Protein AF-A0A248TPW1-F1 (afdb_monomer_lite)

Secondary structure (DSSP, 8-state):
-HHHHHHHS-HHHHHHHHHHHHHHHHT-SSSSPPPHHHHHHHHHHTTTTT---HHHHHHHHHHHT-

Organism: NCBI:txid859143

Foldseek 3Di:
DVVVCVVQEDPVLVVVLVVVQCVCQVPPPDPDRDDSVNVLVVLCVVPVPDDPRSHVSSVVVVVVVD

Radius of gyration: 11.98 Å; chains: 1; bounding box: 26×26×29 Å

Sequence (66 aa):
MKEYVEETLDNNRMRELKEVLDYINKNNPYDEEITLSSLVRYLFEDLMDGTRNITKVIGNWLDKYK

pLDDT: mean 76.06, std 11.36, range [52.0, 91.56]

Structure (mmCIF, N/CA/C/O backbone):
data_AF-A0A248TPW1-F1
#
_entry.id   AF-A0A248TPW1-F1
#
loop_
_atom_site.group_PDB
_atom_site.id
_atom_site.type_symbol
_atom_site.label_atom_id
_atom_site.label_alt_id
_atom_site.label_comp_id
_atom_site.label_asym_id
_atom_site.label_entity_id
_atom_site.label_seq_id
_atom_site.pdbx_PDB_ins_code
_atom_site.Cartn_x
_atom_site.Cartn_y
_atom_site.Cartn_z
_atom_site.occupancy
_atom_site.B_iso_or_equiv
_atom_site.auth_seq_id
_atom_site.auth_comp_id
_atom_site.auth_asym_id
_atom_site.auth_atom_id
_atom_site.pdbx_PDB_model_num
ATOM 1 N N . MET A 1 1 ? 12.294 -1.804 2.355 1.00 52.97 1 MET A N 1
ATOM 2 C CA . MET A 1 1 ? 11.116 -2.535 1.821 1.00 52.97 1 MET A CA 1
ATOM 3 C C . MET A 1 1 ? 10.071 -1.566 1.281 1.00 52.97 1 MET A C 1
ATOM 5 O O . MET A 1 1 ? 9.739 -1.691 0.116 1.00 52.97 1 MET A O 1
ATOM 9 N N . LYS A 1 2 ? 9.626 -0.568 2.065 1.00 55.22 2 LYS A N 1
ATOM 10 C CA . LYS A 1 2 ? 8.749 0.518 1.585 1.00 55.22 2 LYS A CA 1
ATOM 11 C C . LYS A 1 2 ? 9.338 1.279 0.384 1.00 55.22 2 LYS A C 1
ATOM 13 O O . LYS A 1 2 ? 8.683 1.360 -0.642 1.00 55.22 2 LYS A O 1
ATOM 18 N N . G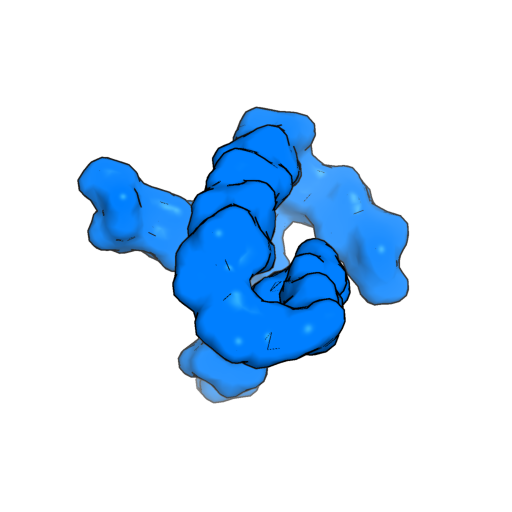LU A 1 3 ? 10.601 1.695 0.478 1.00 60.41 3 GLU A N 1
ATOM 19 C CA . GLU A 1 3 ? 11.310 2.392 -0.612 1.00 60.41 3 GLU A CA 1
ATOM 20 C C . GLU A 1 3 ? 11.414 1.542 -1.883 1.00 60.41 3 GLU A C 1
ATOM 22 O O . GLU A 1 3 ? 11.062 2.006 -2.952 1.00 60.41 3 GLU A O 1
ATOM 27 N N . TYR A 1 4 ? 11.772 0.257 -1.774 1.00 62.44 4 TYR A N 1
ATOM 28 C CA . TYR A 1 4 ? 11.844 -0.637 -2.938 1.00 62.44 4 TYR A CA 1
ATOM 29 C C . TYR A 1 4 ? 10.492 -0.780 -3.654 1.00 62.44 4 TYR A C 1
ATOM 31 O O . TYR A 1 4 ? 10.439 -0.879 -4.872 1.00 62.44 4 TYR A O 1
ATOM 39 N N . VAL A 1 5 ? 9.389 -0.787 -2.905 1.00 64.94 5 VAL A N 1
ATOM 40 C CA . VAL A 1 5 ? 8.028 -0.876 -3.455 1.00 64.94 5 VAL A CA 1
ATOM 41 C C . VAL A 1 5 ? 7.613 0.449 -4.104 1.00 64.94 5 VAL A C 1
ATOM 43 O O . VAL A 1 5 ? 7.029 0.435 -5.181 1.00 64.94 5 VAL A O 1
ATOM 46 N N . GLU A 1 6 ? 7.963 1.581 -3.494 1.00 66.25 6 GLU A N 1
ATOM 47 C CA . GLU A 1 6 ? 7.753 2.925 -4.055 1.00 66.25 6 GLU A CA 1
ATOM 48 C C . GLU A 1 6 ? 8.619 3.197 -5.298 1.00 66.25 6 GLU A C 1
ATOM 50 O O . GLU A 1 6 ? 8.167 3.877 -6.212 1.00 66.25 6 GLU A O 1
ATOM 55 N N . GLU A 1 7 ? 9.824 2.632 -5.374 1.00 67.81 7 GLU A N 1
ATOM 56 C CA . GLU A 1 7 ? 10.731 2.762 -6.522 1.00 67.81 7 GLU A CA 1
ATOM 57 C C . GLU A 1 7 ? 10.368 1.833 -7.690 1.00 67.81 7 GLU A C 1
ATOM 59 O O . GLU A 1 7 ? 10.668 2.142 -8.843 1.00 67.81 7 GLU A O 1
ATOM 64 N N . THR A 1 8 ? 9.750 0.679 -7.412 1.00 66.75 8 THR A N 1
ATOM 65 C CA . THR A 1 8 ? 9.457 -0.345 -8.435 1.00 66.75 8 THR A CA 1
ATOM 66 C C . THR A 1 8 ? 8.027 -0.318 -8.957 1.00 66.75 8 THR A C 1
ATOM 68 O O . THR A 1 8 ? 7.783 -0.824 -10.056 1.00 66.75 8 THR A O 1
ATOM 71 N N . LEU A 1 9 ? 7.077 0.249 -8.213 1.00 71.88 9 LEU A N 1
ATOM 72 C CA . LEU A 1 9 ? 5.700 0.426 -8.665 1.00 71.88 9 LEU A CA 1
ATOM 73 C C . LEU A 1 9 ? 5.495 1.833 -9.204 1.00 71.88 9 LEU A C 1
ATOM 75 O O . LEU A 1 9 ? 5.862 2.817 -8.569 1.00 71.88 9 LEU A O 1
ATOM 79 N N . ASP A 1 10 ? 4.848 1.938 -10.361 1.00 79.25 10 ASP A N 1
ATOM 80 C CA . ASP A 1 10 ? 4.418 3.239 -10.845 1.00 79.25 10 ASP A CA 1
ATOM 81 C C . ASP A 1 10 ? 3.325 3.834 -9.938 1.00 79.25 10 ASP A C 1
ATOM 83 O O . ASP A 1 10 ? 2.571 3.132 -9.253 1.00 79.25 10 ASP A O 1
ATOM 87 N N . ASN A 1 11 ? 3.225 5.164 -9.953 1.00 79.62 11 ASN A N 1
ATOM 88 C CA . ASN A 1 11 ? 2.321 5.912 -9.080 1.00 79.62 11 ASN A CA 1
ATOM 89 C C . ASN A 1 11 ? 0.840 5.521 -9.234 1.00 79.62 11 ASN A C 1
ATOM 91 O O . ASN A 1 11 ? 0.086 5.651 -8.268 1.00 79.62 11 ASN A O 1
ATOM 95 N N . ASN A 1 12 ? 0.408 5.043 -10.408 1.00 83.75 12 ASN A N 1
ATOM 96 C CA . ASN A 1 12 ? -0.985 4.644 -10.610 1.00 83.75 12 ASN A CA 1
ATOM 97 C C . ASN A 1 12 ? -1.267 3.319 -9.905 1.00 83.75 12 ASN A C 1
ATOM 99 O O . ASN A 1 12 ? -2.217 3.238 -9.130 1.00 83.75 12 ASN A O 1
ATOM 103 N N . ARG A 1 13 ? -0.396 2.319 -10.086 1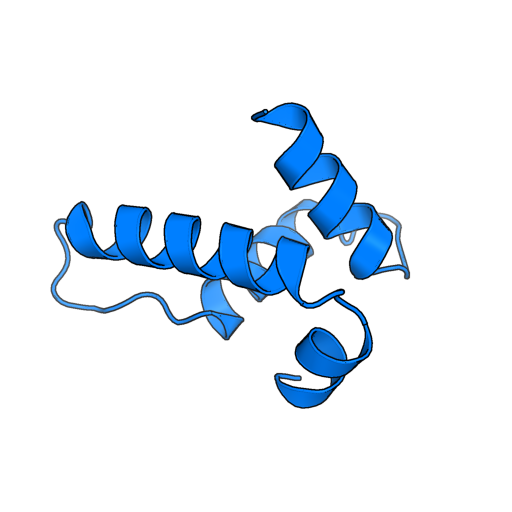.00 81.50 13 ARG A N 1
ATOM 104 C CA . ARG A 1 13 ? -0.489 1.031 -9.378 1.00 81.50 13 ARG A CA 1
ATOM 105 C C . ARG A 1 13 ? -0.405 1.210 -7.862 1.00 81.50 13 ARG A C 1
ATOM 107 O O . ARG A 1 13 ? -1.117 0.542 -7.117 1.00 81.50 13 ARG A O 1
ATOM 114 N N . MET A 1 14 ? 0.405 2.164 -7.398 1.00 83.06 14 MET A N 1
ATOM 115 C CA . MET A 1 14 ? 0.465 2.524 -5.980 1.00 83.06 14 MET A CA 1
ATOM 116 C C . MET A 1 14 ? -0.858 3.098 -5.462 1.00 83.06 14 MET A C 1
ATOM 118 O O . MET A 1 14 ? -1.248 2.835 -4.325 1.00 83.06 14 MET A O 1
ATOM 122 N N . ARG A 1 15 ? -1.555 3.892 -6.281 1.00 87.38 15 ARG A N 1
ATOM 123 C CA . ARG A 1 15 ? -2.866 4.437 -5.921 1.00 87.38 15 ARG A CA 1
ATOM 124 C C . ARG A 1 15 ? -3.924 3.341 -5.857 1.00 87.38 15 ARG A C 1
ATOM 126 O O . ARG A 1 15 ? -4.646 3.281 -4.870 1.00 87.38 15 ARG A O 1
ATOM 133 N N . GLU A 1 16 ? -3.951 2.449 -6.844 1.00 87.25 16 GLU A N 1
ATOM 134 C CA . GLU A 1 16 ? -4.854 1.291 -6.866 1.00 87.25 16 GLU A CA 1
ATOM 135 C C . GLU A 1 16 ? -4.646 0.401 -5.627 1.00 87.25 16 GLU A C 1
ATOM 137 O O . GLU A 1 16 ? -5.607 0.024 -4.963 1.00 87.25 16 GLU A O 1
ATOM 142 N N . LEU A 1 17 ? -3.394 0.136 -5.234 1.00 87.00 17 LEU A N 1
ATOM 143 C CA . LEU A 1 17 ? -3.094 -0.619 -4.012 1.00 87.00 17 LEU A CA 1
ATOM 144 C C . LEU A 1 17 ? -3.567 0.075 -2.733 1.00 87.00 17 LEU A C 1
ATOM 146 O O . LEU A 1 17 ? -3.991 -0.606 -1.803 1.00 87.00 17 LEU A O 1
ATOM 150 N N . LYS A 1 18 ? -3.487 1.408 -2.664 1.00 87.81 18 LYS A N 1
ATOM 151 C CA . LYS A 1 18 ? -4.018 2.166 -1.523 1.00 87.81 18 LYS A CA 1
ATOM 152 C C . LYS A 1 18 ? -5.537 2.065 -1.455 1.00 87.81 18 LYS A C 1
ATOM 154 O O . LYS A 1 18 ? -6.059 1.793 -0.387 1.00 87.81 18 LYS A O 1
ATOM 159 N N . GLU A 1 19 ? -6.228 2.190 -2.586 1.00 90.94 19 GLU A N 1
ATOM 160 C CA . GLU A 1 19 ? -7.687 2.025 -2.647 1.00 90.94 19 GLU A CA 1
ATOM 161 C C . GLU A 1 19 ? -8.111 0.607 -2.208 1.00 90.94 19 GLU A C 1
ATOM 163 O O . GLU A 1 19 ? -9.065 0.446 -1.444 1.00 90.94 19 GLU A O 1
ATOM 168 N N . VAL A 1 20 ? -7.357 -0.423 -2.614 1.00 89.56 20 VAL A N 1
ATOM 169 C CA . VAL A 1 20 ? -7.541 -1.807 -2.144 1.00 89.56 20 VAL A CA 1
ATOM 170 C C . VAL A 1 20 ? -7.293 -1.926 -0.640 1.00 89.56 20 VAL A C 1
ATOM 172 O O . VAL A 1 20 ? -8.090 -2.543 0.064 1.00 89.56 20 VAL A O 1
ATOM 175 N N . LEU A 1 21 ? -6.204 -1.346 -0.134 1.00 90.31 21 LEU A N 1
ATOM 176 C CA . LEU A 1 21 ? -5.861 -1.385 1.286 1.00 90.31 21 LEU A CA 1
ATOM 177 C C . LEU A 1 21 ? -6.940 -0.714 2.142 1.00 90.31 21 LEU A C 1
ATOM 179 O O . LEU A 1 21 ? -7.367 -1.282 3.144 1.00 90.31 21 LEU A O 1
ATOM 183 N N . ASP A 1 22 ? -7.413 0.454 1.715 1.00 91.00 22 ASP A N 1
ATOM 184 C CA . ASP A 1 22 ? -8.484 1.196 2.373 1.00 91.00 22 ASP A CA 1
ATOM 185 C C . ASP A 1 22 ? -9.779 0.378 2.390 1.00 91.00 22 ASP A C 1
ATOM 187 O O . ASP A 1 22 ? -10.462 0.313 3.413 1.00 91.00 22 ASP A O 1
ATOM 191 N N . TYR A 1 23 ? -10.105 -0.300 1.285 1.00 91.44 23 TYR A N 1
ATOM 192 C CA . TYR A 1 23 ? -11.247 -1.209 1.232 1.00 91.44 23 TYR A CA 1
ATOM 193 C C . TYR A 1 23 ? -11.099 -2.373 2.218 1.00 91.44 23 TYR A C 1
ATOM 195 O O . TYR A 1 23 ? -12.047 -2.683 2.941 1.00 91.44 23 TYR A O 1
ATOM 203 N N . ILE A 1 24 ? -9.928 -3.011 2.269 1.00 89.31 24 ILE A N 1
ATOM 204 C CA . ILE A 1 24 ? -9.670 -4.134 3.176 1.00 89.31 24 ILE A CA 1
ATOM 205 C C . ILE A 1 24 ? -9.793 -3.676 4.632 1.00 89.31 24 ILE A C 1
ATOM 207 O O . ILE A 1 24 ? -10.528 -4.297 5.393 1.00 89.31 24 ILE A O 1
ATOM 211 N N . ASN A 1 25 ? -9.153 -2.565 5.002 1.00 90.75 25 ASN A N 1
ATOM 212 C CA . ASN A 1 25 ? -9.195 -2.033 6.365 1.00 90.75 25 ASN A CA 1
ATOM 213 C C . ASN A 1 25 ? -10.597 -1.580 6.776 1.00 90.75 25 ASN A C 1
ATOM 215 O O . ASN A 1 25 ? -11.035 -1.868 7.884 1.00 90.75 25 ASN A O 1
ATOM 219 N N . LYS A 1 26 ? -11.350 -0.943 5.874 1.00 91.56 26 LYS A N 1
ATOM 220 C CA . LYS A 1 26 ? -12.732 -0.521 6.145 1.00 91.56 26 LYS A CA 1
ATOM 221 C C . LYS A 1 26 ? -13.674 -1.693 6.427 1.00 91.56 26 LYS A C 1
ATOM 223 O O . LYS A 1 26 ? -14.652 -1.526 7.150 1.00 91.56 26 LYS A O 1
ATOM 228 N N . ASN A 1 27 ? -13.414 -2.849 5.822 1.00 87.81 27 ASN A N 1
ATOM 229 C CA . ASN A 1 27 ? -14.219 -4.057 5.997 1.00 87.81 27 ASN A CA 1
ATOM 230 C C . ASN A 1 27 ? -13.571 -5.064 6.957 1.00 87.81 27 ASN A C 1
ATOM 232 O O . ASN A 1 27 ? -14.065 -6.186 7.076 1.00 87.81 27 ASN A O 1
ATOM 236 N N . ASN A 1 28 ? -12.477 -4.692 7.624 1.00 83.69 28 ASN A N 1
ATOM 237 C CA . ASN A 1 28 ? -11.791 -5.566 8.555 1.00 83.69 28 ASN A CA 1
ATOM 238 C C . ASN A 1 28 ? -12.604 -5.666 9.861 1.00 83.69 28 ASN A C 1
ATOM 240 O O . ASN A 1 28 ? -12.799 -4.646 10.521 1.00 83.69 28 ASN A O 1
ATOM 244 N N . PRO A 1 29 ? -13.099 -6.857 10.256 1.00 84.56 29 PRO A N 1
ATOM 245 C CA . PRO A 1 29 ? -13.812 -7.021 11.522 1.00 84.56 29 PRO A CA 1
ATOM 246 C C . PRO A 1 29 ? -12.878 -6.999 12.743 1.00 84.56 29 PRO A C 1
ATOM 248 O O . PRO A 1 29 ? -13.362 -7.058 13.872 1.00 84.56 29 PRO A O 1
ATOM 251 N N . TYR A 1 30 ? -11.560 -6.977 12.526 1.00 86.19 30 TYR A N 1
ATOM 252 C CA . TYR A 1 30 ? -10.540 -6.930 13.567 1.00 86.19 30 TYR A CA 1
ATOM 253 C C . TYR A 1 30 ? -10.058 -5.491 13.801 1.00 86.19 30 TYR A C 1
ATOM 255 O O . TYR A 1 30 ? -9.971 -4.705 12.863 1.00 86.19 30 TYR A O 1
ATOM 263 N N . ASP A 1 31 ? -9.674 -5.178 15.042 1.00 77.81 31 ASP A N 1
ATOM 264 C CA . ASP A 1 31 ? -9.179 -3.847 15.436 1.00 77.81 31 ASP A CA 1
ATOM 265 C C . ASP A 1 31 ? -7.779 -3.511 14.874 1.00 77.81 31 ASP A C 1
ATOM 267 O O . ASP A 1 31 ? -7.313 -2.378 14.992 1.00 77.81 31 ASP A O 1
ATOM 271 N N . GLU A 1 32 ? -7.082 -4.482 14.276 1.00 84.19 32 GLU A N 1
ATOM 272 C CA . GLU A 1 32 ? -5.768 -4.266 13.665 1.00 84.19 32 GLU A CA 1
ATOM 273 C C . GLU A 1 32 ? -5.880 -3.776 12.221 1.00 84.19 32 GLU A C 1
ATOM 275 O O . GLU A 1 32 ? -6.428 -4.455 11.354 1.00 84.19 32 GLU A O 1
ATOM 280 N N . GLU A 1 33 ? -5.272 -2.627 11.929 1.00 84.56 33 GLU A N 1
ATOM 281 C CA . GLU A 1 33 ? -5.113 -2.160 10.555 1.00 84.56 33 GLU A CA 1
ATOM 282 C C . GLU A 1 33 ? -4.033 -2.957 9.817 1.00 84.56 33 GLU A C 1
ATOM 284 O O . GLU A 1 33 ? -2.889 -3.107 10.260 1.00 84.56 33 GLU A O 1
ATOM 289 N N . ILE A 1 34 ? -4.376 -3.412 8.618 1.00 87.56 34 ILE A N 1
ATOM 290 C CA . ILE A 1 34 ? -3.421 -3.977 7.680 1.00 87.56 34 ILE A CA 1
ATOM 291 C C . ILE A 1 34 ? -2.602 -2.831 7.093 1.00 87.56 34 ILE A C 1
ATOM 293 O O . ILE A 1 34 ? -3.128 -1.852 6.563 1.00 87.56 34 ILE A O 1
ATOM 297 N N . THR A 1 35 ? -1.280 -2.964 7.164 1.00 88.12 35 THR A N 1
ATOM 298 C CA . THR A 1 35 ? -0.360 -2.012 6.535 1.00 88.12 35 THR A CA 1
ATOM 299 C C . THR A 1 35 ? -0.137 -2.353 5.066 1.00 88.12 35 THR A C 1
ATOM 301 O O . THR A 1 35 ? -0.189 -3.520 4.670 1.00 88.12 35 THR A O 1
ATOM 304 N N . LEU A 1 36 ? 0.236 -1.354 4.262 1.00 81.56 36 LEU A N 1
ATOM 305 C CA . LEU A 1 36 ? 0.641 -1.573 2.870 1.00 81.56 36 LEU A CA 1
ATOM 306 C C . LEU A 1 36 ? 1.771 -2.608 2.765 1.00 81.56 36 LEU A C 1
ATOM 308 O O . LEU A 1 36 ? 1.735 -3.465 1.893 1.00 81.56 36 LEU A O 1
ATOM 312 N N . SER A 1 37 ? 2.747 -2.583 3.678 1.00 80.38 37 SER A N 1
ATOM 313 C CA . SER A 1 37 ? 3.817 -3.588 3.718 1.00 80.38 37 SER A CA 1
ATOM 314 C C . SER A 1 37 ? 3.302 -4.999 3.986 1.00 80.38 37 SER A C 1
ATOM 316 O O . SER A 1 37 ? 3.811 -5.936 3.379 1.00 80.38 37 SER A O 1
ATOM 318 N N . SER A 1 38 ? 2.305 -5.157 4.858 1.00 83.06 38 SER A N 1
ATOM 319 C CA . SER A 1 38 ? 1.693 -6.457 5.153 1.00 83.06 38 SER A CA 1
ATOM 320 C C . SER A 1 38 ? 0.914 -6.983 3.952 1.00 83.06 38 SER A C 1
ATOM 322 O O . SER A 1 38 ? 1.099 -8.135 3.575 1.00 83.06 38 SER A O 1
ATOM 324 N N . LEU A 1 39 ? 0.111 -6.129 3.307 1.00 83.81 39 LEU A N 1
ATOM 325 C CA . LEU A 1 39 ? -0.612 -6.475 2.080 1.00 83.81 39 LEU A CA 1
ATOM 326 C C . LEU A 1 39 ? 0.360 -6.893 0.975 1.00 83.81 39 LEU A C 1
ATOM 328 O O . LEU A 1 39 ? 0.211 -7.941 0.359 1.00 83.81 39 LEU A O 1
ATOM 332 N N . VAL A 1 40 ? 1.394 -6.087 0.752 1.00 78.88 40 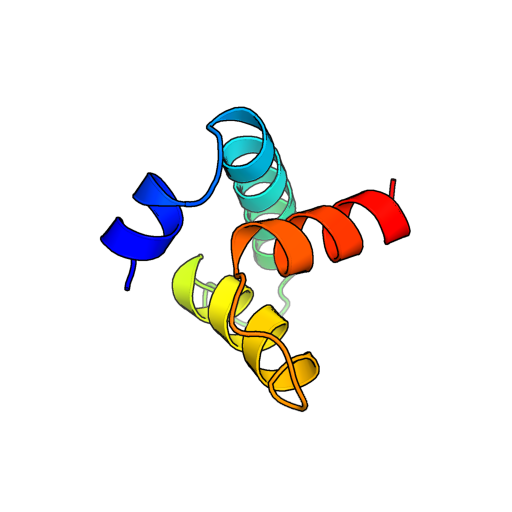VAL A N 1
ATOM 333 C CA . VAL A 1 40 ? 2.402 -6.348 -0.270 1.00 78.88 40 VAL A CA 1
ATOM 334 C C . VAL A 1 40 ? 3.156 -7.643 0.036 1.00 78.88 40 VAL A C 1
ATOM 336 O O . VAL A 1 40 ? 3.331 -8.470 -0.851 1.00 78.88 40 VAL A O 1
ATOM 339 N N . ARG A 1 41 ? 3.543 -7.876 1.293 1.00 77.31 41 ARG A N 1
ATOM 340 C CA . ARG A 1 41 ? 4.178 -9.125 1.723 1.00 77.31 41 ARG A CA 1
ATOM 341 C C . ARG A 1 41 ? 3.269 -10.340 1.530 1.00 77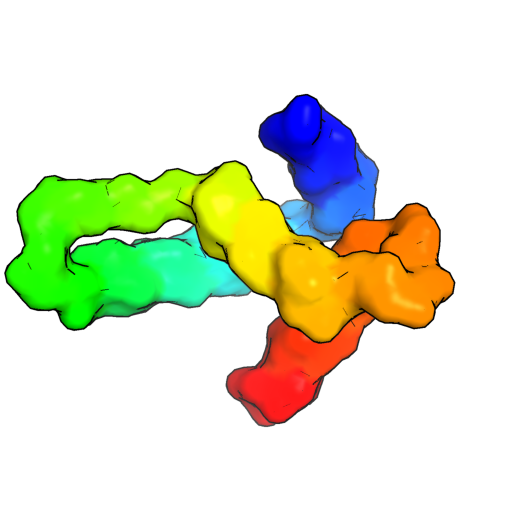.31 41 ARG A C 1
ATOM 343 O O . ARG A 1 41 ? 3.756 -11.355 1.053 1.00 77.31 41 ARG A O 1
ATOM 350 N N . TYR A 1 42 ? 1.981 -10.228 1.839 1.00 80.62 42 TYR A N 1
ATOM 351 C CA . TYR A 1 42 ? 0.994 -11.280 1.587 1.00 80.62 42 TYR A CA 1
ATOM 352 C C . TYR A 1 42 ? 0.908 -11.622 0.091 1.00 80.62 42 TYR A C 1
ATOM 354 O O . TYR A 1 42 ? 1.017 -12.785 -0.286 1.00 80.62 42 TYR A O 1
ATOM 362 N N . LEU A 1 43 ? 0.843 -10.604 -0.775 1.00 77.88 43 LEU A N 1
ATOM 363 C CA . LEU A 1 43 ? 0.897 -10.792 -2.230 1.00 77.88 43 LEU A CA 1
ATOM 364 C C . LEU A 1 43 ? 2.215 -11.447 -2.684 1.00 77.88 43 LEU A C 1
ATOM 366 O O . LEU A 1 43 ? 2.231 -12.173 -3.675 1.00 77.88 43 LEU A O 1
ATOM 370 N N . PHE A 1 44 ? 3.319 -11.199 -1.973 1.00 72.25 44 PHE A N 1
ATOM 371 C CA . PHE A 1 44 ? 4.617 -11.817 -2.250 1.00 72.25 44 PHE A CA 1
ATOM 372 C C . PHE A 1 44 ? 4.716 -13.269 -1.803 1.00 72.25 44 PHE A C 1
ATOM 374 O O . PHE A 1 44 ? 5.273 -14.077 -2.542 1.00 72.25 44 PHE A O 1
ATOM 381 N N . GLU A 1 45 ? 4.207 -13.603 -0.620 1.00 73.62 45 GLU A N 1
ATOM 382 C CA . GLU A 1 45 ? 4.254 -14.961 -0.071 1.00 73.62 45 GLU A CA 1
ATOM 383 C C . GLU A 1 45 ? 3.479 -15.949 -0.958 1.00 73.62 45 GLU A C 1
ATOM 385 O O . GLU A 1 45 ? 3.976 -17.047 -1.201 1.00 73.62 45 GLU A O 1
ATOM 390 N N . ASP A 1 46 ? 2.371 -15.521 -1.570 1.00 63.03 46 ASP A N 1
ATOM 391 C CA . ASP A 1 46 ? 1.610 -16.318 -2.547 1.00 63.03 46 ASP A CA 1
ATOM 392 C C . ASP A 1 46 ? 2.363 -16.576 -3.875 1.00 63.03 46 ASP A C 1
ATOM 394 O O . ASP A 1 46 ? 1.968 -17.440 -4.659 1.00 63.03 46 ASP A O 1
ATOM 398 N N . LEU A 1 47 ? 3.436 -15.827 -4.173 1.00 58.41 47 LEU A N 1
ATOM 399 C CA . LEU A 1 47 ? 4.066 -15.771 -5.505 1.00 58.41 47 LEU A CA 1
ATOM 400 C C . LEU A 1 47 ? 5.590 -15.996 -5.502 1.00 58.41 47 LEU A C 1
ATOM 402 O O . LEU A 1 47 ? 6.231 -15.968 -6.563 1.00 58.41 47 LEU A O 1
ATOM 406 N N . MET A 1 48 ? 6.184 -16.250 -4.330 1.00 53.75 48 MET A N 1
ATOM 407 C CA . MET A 1 48 ? 7.619 -16.515 -4.152 1.00 53.75 48 MET A CA 1
ATOM 408 C C . MET A 1 48 ? 8.096 -17.870 -4.693 1.00 53.75 48 MET A C 1
ATOM 410 O O . MET A 1 48 ? 9.292 -18.145 -4.630 1.00 53.75 48 MET A O 1
ATOM 414 N N . ASP A 1 49 ? 7.233 -18.669 -5.324 1.00 53.56 49 ASP A N 1
ATOM 415 C CA . ASP A 1 49 ? 7.659 -19.911 -5.984 1.00 53.56 49 ASP A CA 1
ATOM 416 C C . ASP A 1 49 ? 8.403 -19.674 -7.324 1.00 53.56 49 ASP A C 1
ATOM 418 O O . ASP A 1 49 ? 8.775 -20.624 -8.009 1.00 53.56 49 ASP A O 1
ATOM 422 N N . GLY A 1 50 ? 8.691 -18.419 -7.727 1.00 52.00 50 GLY A N 1
ATOM 423 C CA . GLY A 1 50 ? 9.551 -18.226 -8.908 1.00 52.00 50 GLY A CA 1
ATOM 424 C C . GLY A 1 50 ? 9.917 -16.832 -9.434 1.00 52.00 50 GLY A C 1
ATOM 425 O O . GLY A 1 50 ? 10.681 -16.773 -10.400 1.00 52.00 50 GLY A O 1
ATOM 426 N N . THR A 1 51 ? 9.453 -15.701 -8.884 1.00 54.72 51 THR A N 1
ATOM 427 C CA . THR A 1 51 ? 9.590 -14.405 -9.601 1.00 54.72 51 THR A CA 1
ATOM 428 C C . THR A 1 51 ? 10.355 -13.314 -8.844 1.00 54.72 51 THR A C 1
ATOM 430 O O . THR A 1 51 ? 9.911 -12.823 -7.816 1.00 54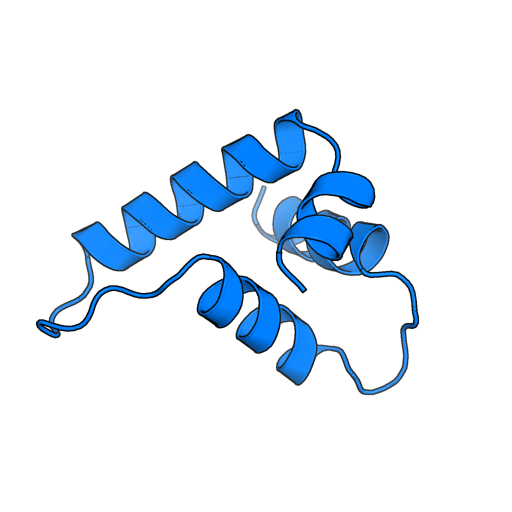.72 51 THR A O 1
ATOM 433 N N . ARG A 1 52 ? 11.476 -12.846 -9.423 1.00 58.72 52 ARG A N 1
ATOM 434 C CA . ARG A 1 52 ? 12.299 -11.708 -8.939 1.00 58.72 52 ARG A CA 1
ATOM 435 C C . ARG A 1 52 ? 11.736 -10.313 -9.286 1.00 58.72 52 ARG A C 1
ATOM 437 O O . ARG A 1 52 ? 12.433 -9.325 -9.085 1.00 58.72 52 ARG A O 1
ATOM 444 N N . ASN A 1 53 ? 10.535 -10.209 -9.869 1.00 68.81 53 ASN A N 1
ATOM 445 C CA . ASN A 1 53 ? 9.997 -8.939 -10.381 1.00 68.81 53 ASN A CA 1
ATOM 446 C C . ASN A 1 53 ? 8.668 -8.563 -9.699 1.00 68.81 53 ASN A C 1
ATOM 448 O O . ASN A 1 53 ? 7.594 -9.014 -10.103 1.00 68.81 53 ASN A O 1
ATOM 452 N N . ILE A 1 54 ? 8.789 -7.713 -8.676 1.00 68.62 54 ILE A N 1
ATOM 453 C CA . ILE A 1 54 ? 7.716 -7.150 -7.838 1.00 68.62 54 ILE A CA 1
ATOM 454 C C . ILE A 1 54 ? 6.656 -6.419 -8.667 1.00 68.62 54 ILE A C 1
ATOM 456 O O . ILE A 1 54 ? 5.461 -6.640 -8.477 1.00 68.62 54 ILE A O 1
ATOM 460 N N . THR A 1 55 ? 7.081 -5.617 -9.643 1.00 68.94 55 THR A N 1
ATOM 461 C CA . THR A 1 55 ? 6.187 -4.832 -10.500 1.00 68.94 55 THR A CA 1
ATOM 462 C C . THR A 1 55 ? 5.276 -5.722 -11.338 1.00 68.94 55 THR A C 1
ATOM 464 O O . THR A 1 55 ? 4.072 -5.493 -11.415 1.00 68.94 55 THR A O 1
ATOM 467 N N . LYS A 1 56 ? 5.838 -6.778 -11.940 1.00 72.69 56 LYS A N 1
ATOM 468 C CA . LYS A 1 56 ? 5.083 -7.720 -12.776 1.00 72.69 56 LYS A CA 1
ATOM 469 C C . LYS A 1 56 ? 4.071 -8.519 -11.959 1.00 72.69 56 LYS A C 1
ATOM 471 O O . LYS A 1 56 ? 2.961 -8.751 -12.418 1.00 72.69 56 LYS A O 1
ATOM 476 N N . VAL A 1 57 ? 4.460 -8.933 -10.760 1.00 73.06 57 VAL A N 1
ATOM 477 C CA . VAL A 1 57 ? 3.604 -9.679 -9.834 1.00 73.06 57 VAL A CA 1
ATOM 478 C C . VAL A 1 57 ? 2.377 -8.857 -9.441 1.00 73.06 57 VAL A C 1
ATOM 480 O O . VAL A 1 57 ? 1.247 -9.306 -9.628 1.00 73.06 57 VAL A O 1
ATOM 483 N N . ILE A 1 58 ? 2.600 -7.637 -8.960 1.00 75.50 58 ILE A N 1
ATOM 484 C CA . ILE A 1 58 ? 1.523 -6.752 -8.511 1.00 75.50 58 ILE A CA 1
ATOM 485 C C . ILE A 1 58 ? 0.650 -6.326 -9.694 1.00 75.50 58 ILE A C 1
ATOM 487 O O . ILE A 1 58 ? -0.574 -6.336 -9.583 1.00 75.50 58 ILE A O 1
ATOM 491 N N . GLY A 1 59 ? 1.262 -6.035 -10.847 1.00 74.62 59 GLY A N 1
ATOM 492 C CA . GLY A 1 59 ? 0.536 -5.756 -12.084 1.00 74.62 59 GLY A CA 1
ATOM 493 C C . GLY A 1 59 ? -0.383 -6.909 -12.491 1.00 74.62 59 GLY A C 1
ATOM 494 O O . GLY A 1 59 ? -1.572 -6.691 -12.689 1.00 74.62 59 GLY A O 1
ATOM 495 N N . ASN A 1 60 ? 0.129 -8.143 -12.524 1.00 75.06 60 ASN A N 1
ATOM 496 C CA . ASN A 1 60 ? -0.663 -9.327 -12.863 1.00 75.06 60 ASN A CA 1
ATOM 497 C C . ASN A 1 60 ? -1.822 -9.566 -11.885 1.00 75.06 60 ASN A C 1
ATOM 499 O O . ASN A 1 60 ? -2.900 -9.977 -12.306 1.00 75.06 60 ASN A O 1
ATOM 503 N N . TRP A 1 61 ? -1.601 -9.354 -10.583 1.00 79.12 61 TRP A N 1
ATOM 504 C CA . TRP A 1 61 ? -2.654 -9.499 -9.579 1.00 79.12 61 TRP A CA 1
ATOM 505 C C . TRP A 1 61 ? -3.753 -8.456 -9.789 1.00 79.12 61 TRP A C 1
ATOM 507 O O . TRP A 1 61 ? -4.917 -8.828 -9.893 1.00 79.12 61 TRP A O 1
ATOM 517 N N . LEU A 1 62 ? -3.393 -7.179 -9.945 1.00 79.19 62 LEU A N 1
ATOM 518 C CA . LEU A 1 62 ? -4.358 -6.111 -10.220 1.00 79.19 62 LEU A CA 1
ATOM 519 C C . LEU A 1 62 ? -5.131 -6.372 -11.517 1.00 79.19 62 LEU A C 1
ATOM 521 O O . LEU A 1 62 ? -6.345 -6.215 -11.547 1.00 79.19 62 LEU A O 1
ATOM 525 N N . ASP A 1 63 ? -4.449 -6.828 -12.567 1.00 79.44 63 ASP A N 1
ATOM 526 C CA . ASP A 1 63 ? -5.075 -7.115 -13.860 1.00 79.44 63 ASP A CA 1
ATOM 527 C C . ASP A 1 63 ? -6.008 -8.339 -13.809 1.00 79.44 63 ASP A C 1
ATOM 529 O O . ASP A 1 63 ? -6.976 -8.398 -14.562 1.00 79.44 63 ASP A O 1
ATOM 533 N N . LYS A 1 64 ? -5.766 -9.301 -12.907 1.00 78.38 64 LYS A N 1
ATOM 534 C CA . LYS A 1 64 ? -6.655 -10.457 -12.688 1.00 78.38 64 LYS A CA 1
ATOM 535 C C . LYS A 1 64 ? -8.001 -10.057 -12.074 1.00 78.38 64 LYS A C 1
ATOM 537 O O . LYS A 1 64 ? -8.988 -10.757 -12.291 1.00 78.38 64 LYS A O 1
ATOM 542 N N . TYR A 1 65 ? -8.026 -8.984 -11.288 1.00 69.06 65 TYR A N 1
ATOM 543 C CA . TYR A 1 65 ? -9.215 -8.514 -10.569 1.00 69.06 65 TYR A CA 1
ATOM 544 C C . TYR A 1 65 ? -9.796 -7.216 -11.151 1.00 69.06 65 TYR A C 1
ATOM 546 O O . TYR A 1 65 ? -10.624 -6.579 -10.499 1.00 69.06 65 TYR A O 1
ATOM 554 N N . LYS A 1 66 ? -9.358 -6.829 -12.354 1.00 59.56 66 LYS A N 1
ATOM 555 C CA . LYS A 1 66 ? -9.845 -5.661 -13.091 1.00 59.56 66 LYS A CA 1
ATOM 556 C C . LYS A 1 66 ? -11.128 -5.946 -13.866 1.00 59.56 66 L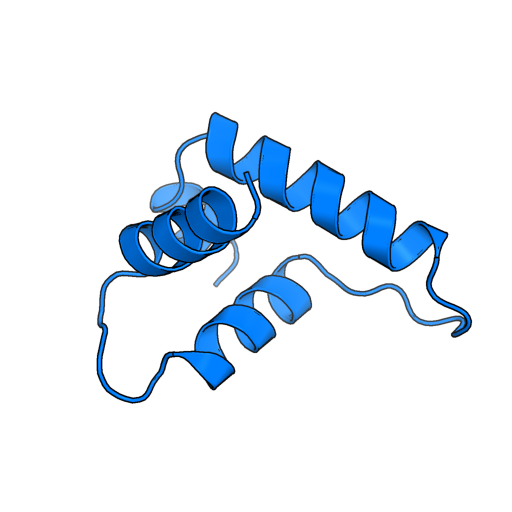YS A C 1
ATOM 558 O O . LYS A 1 66 ? -11.306 -7.098 -14.319 1.00 59.56 66 LYS A O 1
#